Protein AF-A0A1E5WMT2-F1 (afdb_monomer)

Secondary structure (DSSP, 8-state):
---BTTBPPHHHHHTT-PPPPHHHHHTT--SSHHHHHHHHHHHHHSSSS--HHHHHHHHHHHHHHHHHT----S----TTPPPTT-

Nearest PDB structures (foldseek):
  8hnf-assembly1_A  TM=1.006E+00  e=3.012E-13  synthetic construct
  2baa-assembly1_A  TM=1.006E+00  e=1.042E-12  Hordeum vulgare
  4j0l-assembly1_A  TM=1.001E+00  e=9.078E-13  Secale cereale
  3cql-assembly2_B  TM=1.006E+00  e=3.862E-12  Carica papaya
  3iwr-assembly1_A  TM=1.004E+00  e=1.247E-11  Oryza sativa Japonica Group

Foldseek 3Di:
DDADPPGGDLVCLVVVVDDDDPVQVVQVNDRAQAVVVLSVPVVPFAQQADDVVLVVVLVVLVVVCVVVVHDRDDDSHRHRGHHNVD

Structure (mmCIF, N/CA/C/O backbone):
data_AF-A0A1E5WMT2-F1
#
_entry.id   AF-A0A1E5WMT2-F1
#
loop_
_atom_site.group_PDB
_atom_site.id
_atom_site.type_symbol
_atom_site.label_atom_id
_atom_site.label_alt_id
_atom_site.label_comp_id
_atom_site.label_asym_id
_atom_site.label_entity_id
_atom_site.label_seq_id
_atom_site.pdbx_PDB_ins_code
_atom_site.Cartn_x
_atom_site.Cartn_y
_atom_site.Cartn_z
_atom_site.occupancy
_atom_site.B_iso_or_equiv
_atom_site.auth_seq_id
_atom_site.auth_comp_id
_atom_site.auth_asym_id
_atom_site.auth_atom_id
_atom_site.pdbx_PDB_model_num
ATOM 1 N N . MET A 1 1 ? 7.791 10.357 5.201 1.00 95.06 1 MET A N 1
ATOM 2 C CA . MET A 1 1 ? 7.176 11.459 4.422 1.00 95.06 1 MET A CA 1
ATOM 3 C C . MET A 1 1 ? 7.924 11.763 3.130 1.00 95.06 1 MET A C 1
ATOM 5 O O . MET A 1 1 ? 7.318 12.271 2.204 1.00 95.06 1 MET A O 1
ATOM 9 N N . THR A 1 2 ? 9.218 11.467 3.045 1.00 97.81 2 THR A N 1
ATOM 10 C CA . THR A 1 2 ? 10.045 11.776 1.873 1.00 97.81 2 THR A CA 1
ATOM 11 C C . THR A 1 2 ? 9.800 10.786 0.734 1.00 97.81 2 THR A C 1
ATOM 13 O O . THR A 1 2 ? 9.824 9.578 0.964 1.00 97.81 2 THR A O 1
ATOM 16 N N . ALA A 1 3 ? 9.557 11.288 -0.476 1.00 97.44 3 ALA A N 1
ATOM 17 C CA . ALA A 1 3 ? 9.561 10.478 -1.693 1.00 97.44 3 ALA A CA 1
ATOM 18 C C . ALA A 1 3 ? 11.003 10.234 -2.166 1.00 97.44 3 ALA A C 1
ATOM 20 O O . ALA A 1 3 ? 11.886 11.058 -1.925 1.00 97.44 3 ALA A O 1
ATOM 21 N N . GLN A 1 4 ? 11.239 9.116 -2.849 1.00 97.00 4 GLN A N 1
ATOM 22 C CA . GLN A 1 4 ? 12.539 8.770 -3.427 1.00 97.00 4 GLN A CA 1
ATOM 23 C C . GLN A 1 4 ? 12.300 8.165 -4.803 1.00 97.00 4 GLN A C 1
ATOM 25 O O . GLN A 1 4 ? 12.023 6.974 -4.901 1.00 97.00 4 GLN A O 1
ATOM 30 N N . SER A 1 5 ? 12.367 8.986 -5.854 1.00 94.25 5 SER A N 1
ATOM 31 C CA . SER A 1 5 ? 12.038 8.554 -7.218 1.00 94.25 5 SER A CA 1
ATOM 32 C C . SER A 1 5 ? 12.745 7.234 -7.583 1.00 94.25 5 SER A C 1
ATOM 34 O O . SER A 1 5 ? 13.951 7.131 -7.350 1.00 94.25 5 SER A O 1
ATOM 36 N N . PRO A 1 6 ? 12.025 6.220 -8.109 1.00 96.12 6 PRO A N 1
ATOM 37 C CA . PRO A 1 6 ? 10.629 6.258 -8.580 1.00 96.12 6 PRO A CA 1
ATOM 38 C C . PRO A 1 6 ? 9.557 6.047 -7.492 1.00 96.12 6 PRO A C 1
ATOM 40 O O . PRO A 1 6 ? 8.365 6.104 -7.781 1.00 96.12 6 PRO A O 1
ATOM 43 N N . LYS A 1 7 ? 9.944 5.797 -6.239 1.00 98.19 7 LYS A N 1
ATOM 44 C CA . LYS A 1 7 ? 9.020 5.518 -5.136 1.00 98.19 7 LYS A CA 1
ATOM 45 C C . LYS A 1 7 ? 8.295 6.797 -4.687 1.00 98.19 7 LYS A C 1
ATOM 47 O O . LYS A 1 7 ? 8.961 7.783 -4.336 1.00 98.19 7 LYS A O 1
ATOM 52 N N . PRO A 1 8 ? 6.953 6.793 -4.595 1.00 98.38 8 PRO A N 1
ATOM 53 C CA . PRO A 1 8 ? 6.243 7.843 -3.878 1.00 98.38 8 PRO A CA 1
ATOM 54 C C . PRO A 1 8 ? 6.543 7.739 -2.377 1.00 98.38 8 PRO A C 1
ATOM 56 O O . PRO A 1 8 ? 7.130 6.769 -1.895 1.00 98.38 8 PRO A O 1
ATOM 59 N N . SER A 1 9 ? 6.116 8.730 -1.597 1.00 98.69 9 SER A N 1
ATOM 60 C CA . SER A 1 9 ? 6.175 8.590 -0.142 1.00 98.69 9 SER A CA 1
ATOM 61 C C . SER A 1 9 ? 5.090 7.619 0.345 1.00 98.69 9 SER A C 1
ATOM 63 O O . SER A 1 9 ? 3.966 7.642 -0.157 1.00 98.69 9 SER A O 1
ATOM 65 N N . CYS A 1 10 ? 5.367 6.826 1.386 1.00 98.75 10 CYS A N 1
ATOM 66 C CA . CYS A 1 10 ? 4.335 5.979 2.005 1.00 98.75 10 CYS A CA 1
ATOM 67 C C . CYS A 1 10 ? 3.117 6.795 2.466 1.00 98.75 10 CYS A C 1
ATOM 69 O O . CYS A 1 10 ? 1.983 6.334 2.402 1.00 98.75 10 CYS A O 1
ATOM 71 N N . HIS A 1 11 ? 3.355 8.032 2.908 1.00 98.69 11 HIS A N 1
ATOM 72 C CA . HIS A 1 11 ? 2.293 8.924 3.346 1.00 98.69 11 HIS A CA 1
ATOM 73 C C . HIS A 1 11 ? 1.351 9.306 2.209 1.00 98.69 11 HIS A C 1
ATOM 75 O O . HIS A 1 11 ? 0.148 9.154 2.363 1.00 98.69 11 HIS A O 1
ATOM 81 N N . SER A 1 12 ? 1.880 9.744 1.063 1.00 98.62 12 SER A N 1
ATOM 82 C CA . SER A 1 12 ? 1.046 10.088 -0.094 1.00 98.62 12 SER A CA 1
ATOM 83 C C . SER A 1 12 ? 0.232 8.897 -0.599 1.00 98.62 12 SER A C 1
ATOM 85 O O . SER A 1 12 ? -0.856 9.099 -1.123 1.00 98.62 12 SER A O 1
ATOM 87 N N . VAL A 1 13 ? 0.725 7.663 -0.425 1.00 98.69 13 VAL A N 1
ATOM 88 C CA . VAL A 1 13 ? -0.063 6.457 -0.720 1.00 98.69 13 VAL A CA 1
ATOM 89 C C . VAL A 1 13 ? -1.255 6.344 0.232 1.00 98.69 13 VAL A C 1
ATOM 91 O O . VAL A 1 13 ? -2.389 6.272 -0.232 1.00 98.69 13 VAL A O 1
ATOM 94 N N . ILE A 1 14 ? -1.023 6.339 1.552 1.00 98.50 14 ILE A N 1
ATOM 95 C CA . ILE A 1 14 ? -2.095 6.047 2.520 1.00 98.50 14 ILE A CA 1
ATOM 96 C C . ILE A 1 14 ? -3.116 7.184 2.662 1.00 98.50 14 ILE A C 1
ATOM 98 O O . ILE A 1 14 ? -4.254 6.935 3.044 1.00 98.50 14 ILE A O 1
ATOM 102 N N . THR A 1 15 ? -2.744 8.423 2.323 1.00 98.38 15 THR A N 1
ATOM 103 C CA . THR A 1 15 ? -3.663 9.576 2.292 1.00 98.38 15 THR A CA 1
ATOM 104 C C . THR A 1 15 ? -4.322 9.800 0.926 1.00 98.38 15 THR A C 1
ATOM 106 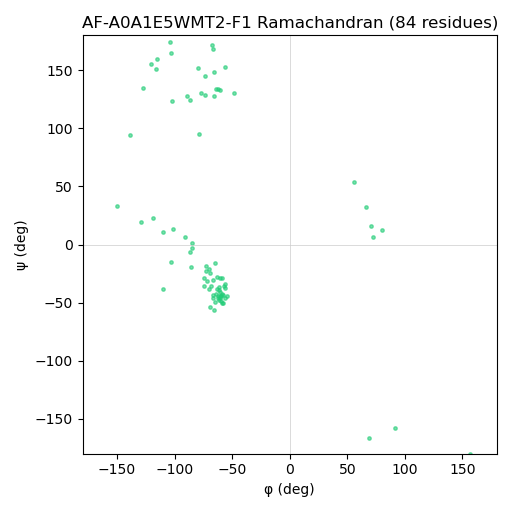O O . THR A 1 15 ? -5.012 10.802 0.734 1.00 98.38 15 THR A O 1
ATOM 109 N N . GLY A 1 16 ? -4.114 8.892 -0.036 1.00 97.94 16 GLY A N 1
ATOM 110 C CA . GLY A 1 16 ? -4.752 8.943 -1.356 1.00 97.94 16 GLY A CA 1
ATOM 111 C C . GLY A 1 16 ? -4.252 10.061 -2.277 1.00 97.94 16 GLY A C 1
ATOM 112 O O . GLY A 1 16 ? -4.915 10.388 -3.254 1.00 97.94 16 GLY A O 1
ATOM 113 N N . GLN A 1 17 ? -3.100 10.665 -1.977 1.00 98.44 17 GLN A N 1
ATOM 114 C CA . GLN A 1 17 ? -2.501 11.736 -2.786 1.00 98.44 17 GLN A CA 1
ATOM 115 C C . GLN A 1 17 ? -1.633 11.208 -3.936 1.00 98.44 17 GLN A C 1
ATOM 117 O O . GLN A 1 17 ? -1.337 11.935 -4.881 1.00 98.44 17 GLN A O 1
ATOM 122 N N . TRP A 1 18 ? -1.183 9.954 -3.861 1.00 98.38 18 TRP A N 1
ATOM 123 C CA . TRP A 1 18 ? -0.432 9.318 -4.937 1.00 98.38 18 TRP A CA 1
ATOM 124 C C . T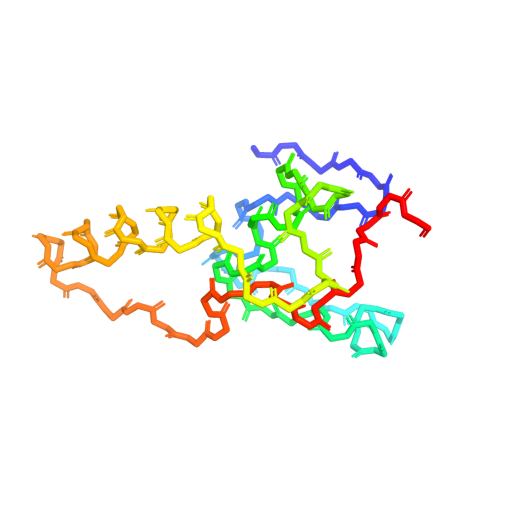RP A 1 18 ? -1.374 8.678 -5.958 1.00 98.38 18 TRP A C 1
ATOM 126 O O . TRP A 1 18 ? -2.170 7.805 -5.618 1.00 98.38 18 TRP A O 1
ATOM 136 N N . SER A 1 19 ? -1.222 9.081 -7.220 1.00 98.00 19 SER A N 1
ATOM 137 C CA . SER A 1 19 ? -1.851 8.429 -8.367 1.00 98.00 19 SER A CA 1
ATOM 138 C C . SER A 1 19 ? -0.813 7.558 -9.092 1.00 98.00 19 SER A C 1
ATOM 140 O O . SER A 1 19 ? 0.233 8.091 -9.479 1.00 98.00 19 SER A O 1
ATOM 142 N N . PRO A 1 20 ? -1.050 6.243 -9.269 1.00 98.00 20 PRO A N 1
ATOM 143 C CA . PRO A 1 20 ? -0.116 5.360 -9.958 1.00 98.00 20 PRO A CA 1
ATOM 144 C C . PRO A 1 20 ? 0.087 5.761 -11.421 1.00 98.00 20 PRO A C 1
ATOM 146 O O . PRO A 1 20 ? -0.878 5.965 -12.165 1.00 98.00 20 PRO A O 1
ATOM 149 N N . SER A 1 21 ? 1.343 5.797 -11.864 1.00 98.00 21 SER A N 1
ATOM 150 C CA . SER A 1 21 ? 1.668 5.975 -13.281 1.00 98.00 21 SER A CA 1
ATOM 151 C C . SER A 1 21 ? 1.220 4.767 -14.117 1.00 98.00 21 SER A C 1
ATOM 153 O O . SER A 1 21 ? 0.924 3.696 -13.586 1.00 98.00 21 SER A O 1
ATOM 155 N N . ALA A 1 22 ? 1.238 4.891 -15.447 1.00 98.25 22 ALA A N 1
ATOM 156 C CA . ALA A 1 22 ? 0.995 3.747 -16.330 1.00 98.25 22 ALA A CA 1
ATOM 157 C C . ALA A 1 22 ? 1.984 2.589 -16.073 1.00 98.25 22 ALA A C 1
ATOM 159 O O . ALA A 1 22 ? 1.600 1.422 -16.121 1.00 98.25 22 ALA A O 1
ATOM 160 N N . ALA A 1 23 ? 3.241 2.906 -15.738 1.00 97.75 23 ALA A N 1
ATOM 161 C CA . ALA A 1 23 ? 4.250 1.910 -15.387 1.00 97.75 23 ALA A CA 1
ATOM 162 C C . ALA A 1 23 ? 3.947 1.223 -14.046 1.00 97.75 23 ALA A C 1
ATOM 164 O O . ALA A 1 23 ? 4.1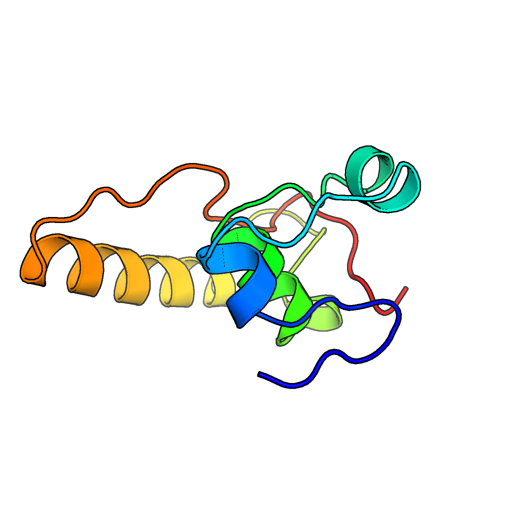92 0.027 -13.906 1.00 97.75 23 ALA A O 1
ATOM 165 N N . ASP A 1 24 ? 3.391 1.952 -13.075 1.00 98.50 24 ASP A N 1
ATOM 166 C CA . ASP A 1 24 ? 2.952 1.376 -11.800 1.00 98.50 24 ASP A CA 1
ATOM 167 C C . ASP A 1 24 ? 1.773 0.428 -11.994 1.00 98.50 24 ASP A C 1
ATOM 169 O O . ASP A 1 24 ? 1.810 -0.701 -11.511 1.00 98.50 24 ASP A O 1
ATOM 173 N N . GLN A 1 25 ? 0.777 0.842 -12.778 1.00 98.19 25 GLN A N 1
ATOM 174 C CA . GLN A 1 25 ? -0.385 0.011 -13.094 1.00 98.19 25 GLN A CA 1
ATOM 175 C C . GLN A 1 25 ? 0.027 -1.280 -13.815 1.00 98.19 25 GLN A C 1
ATOM 177 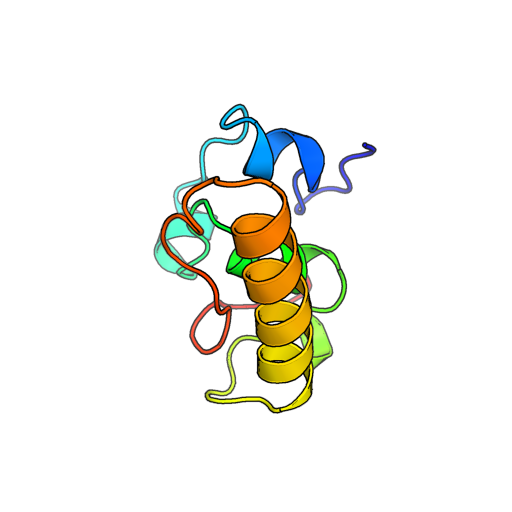O O . GLN A 1 25 ? -0.378 -2.366 -13.405 1.00 98.19 25 GLN A O 1
ATOM 182 N N . ALA A 1 26 ? 0.899 -1.186 -14.825 1.00 98.12 26 ALA A N 1
ATOM 183 C CA . ALA A 1 26 ? 1.434 -2.353 -15.532 1.00 98.12 26 ALA A CA 1
ATOM 184 C C . ALA A 1 26 ? 2.268 -3.279 -14.625 1.00 98.12 26 ALA A C 1
ATOM 186 O O . ALA A 1 26 ? 2.346 -4.482 -14.859 1.00 98.12 26 ALA A O 1
ATOM 187 N N . ALA A 1 27 ? 2.881 -2.725 -13.578 1.00 98.38 27 ALA A N 1
ATOM 188 C CA . ALA A 1 27 ? 3.617 -3.462 -12.559 1.00 98.38 27 ALA A CA 1
ATOM 189 C C . ALA 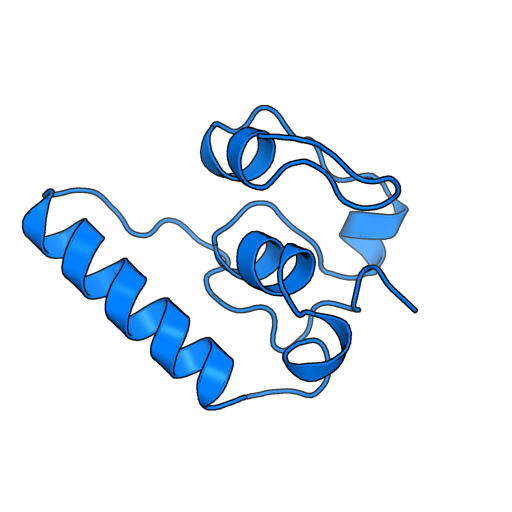A 1 27 ? 2.734 -4.010 -11.421 1.00 98.38 27 ALA A C 1
ATOM 191 O O . ALA A 1 27 ? 3.269 -4.576 -10.465 1.00 98.38 27 ALA A O 1
ATOM 192 N N . GLY A 1 28 ? 1.415 -3.805 -11.473 1.00 98.38 28 GLY A N 1
ATOM 193 C CA . GLY A 1 28 ? 0.487 -4.178 -10.402 1.00 98.38 28 GLY A CA 1
ATOM 194 C C . GLY A 1 28 ? 0.579 -3.297 -9.150 1.00 98.38 28 GLY A C 1
ATOM 195 O O . GLY A 1 28 ? -0.070 -3.589 -8.149 1.00 98.38 28 GLY A O 1
ATOM 196 N N . ARG A 1 29 ? 1.363 -2.213 -9.174 1.00 98.69 29 ARG A N 1
ATOM 197 C CA . ARG A 1 29 ? 1.513 -1.275 -8.054 1.00 98.69 29 ARG A CA 1
ATOM 198 C C . ARG A 1 29 ? 0.315 -0.331 -8.011 1.00 98.69 29 ARG A C 1
ATOM 200 O O . ARG A 1 29 ? 0.277 0.690 -8.693 1.00 98.69 29 ARG A O 1
ATOM 207 N N . VAL A 1 30 ? -0.664 -0.684 -7.189 1.00 98.44 30 VAL A N 1
ATOM 208 C CA . VAL A 1 30 ? -1.913 0.064 -6.987 1.00 98.44 30 VAL A CA 1
ATOM 209 C C . VAL A 1 30 ? -2.015 0.595 -5.550 1.00 98.44 30 VAL A C 1
ATOM 211 O O . VAL A 1 30 ? -1.316 0.086 -4.669 1.00 98.44 30 VAL A O 1
ATOM 214 N N . PRO A 1 31 ? -2.849 1.618 -5.271 1.00 98.56 31 PRO A N 1
ATOM 215 C CA . PRO A 1 31 ? -2.950 2.201 -3.936 1.00 98.56 31 PRO A CA 1
ATOM 216 C C . PRO A 1 31 ? -3.410 1.172 -2.897 1.00 98.56 31 PRO A C 1
ATOM 218 O O . PRO A 1 31 ? -4.380 0.446 -3.119 1.00 98.56 31 PRO A O 1
ATOM 221 N N . GLY A 1 32 ? -2.714 1.122 -1.762 1.00 98.62 32 GLY A N 1
ATOM 222 C CA . GLY A 1 32 ? -3.001 0.202 -0.662 1.00 98.62 32 GLY A CA 1
ATOM 223 C C . GLY A 1 32 ? -1.782 -0.050 0.220 1.00 98.62 32 GLY A C 1
ATOM 224 O O . GLY A 1 32 ? -0.699 0.490 -0.015 1.00 98.62 32 GLY A O 1
ATOM 225 N N . TYR A 1 33 ? -1.946 -0.878 1.248 1.00 98.88 33 TYR A N 1
ATOM 226 C CA . TYR A 1 33 ? -0.855 -1.189 2.176 1.00 98.88 33 TYR A CA 1
ATOM 227 C C . TYR A 1 33 ? 0.281 -1.983 1.505 1.00 98.88 33 TYR A C 1
ATOM 229 O O . TYR A 1 33 ? 1.455 -1.782 1.812 1.00 98.88 33 TYR A O 1
ATOM 237 N N . GLY A 1 34 ? -0.041 -2.801 0.504 1.00 98.81 34 GLY A N 1
ATOM 238 C CA . GLY A 1 34 ? 0.933 -3.593 -0.236 1.00 98.81 34 GLY A CA 1
ATOM 239 C C . GLY A 1 34 ? 1.996 -2.751 -0.934 1.00 98.81 34 GLY A C 1
ATOM 240 O O . GLY A 1 34 ? 3.189 -3.025 -0.813 1.00 98.81 34 GLY A O 1
ATOM 241 N N . VAL A 1 35 ? 1.606 -1.660 -1.603 1.00 98.81 35 VAL A N 1
ATOM 242 C CA . VAL A 1 35 ? 2.598 -0.791 -2.258 1.00 98.81 35 VAL A CA 1
ATOM 243 C C . VAL A 1 35 ? 3.464 -0.042 -1.235 1.00 98.81 35 VAL A C 1
ATOM 245 O O . VAL A 1 35 ? 4.609 0.283 -1.532 1.00 98.81 35 VAL A O 1
ATOM 248 N N . ILE A 1 36 ? 2.982 0.166 -0.002 1.00 98.88 36 ILE A N 1
ATOM 249 C CA . ILE A 1 36 ? 3.800 0.701 1.101 1.00 98.88 36 ILE A CA 1
ATOM 250 C C . ILE A 1 36 ? 4.890 -0.301 1.493 1.00 98.88 36 ILE A C 1
ATOM 252 O O . ILE A 1 36 ? 6.050 0.091 1.624 1.00 98.88 36 ILE A O 1
ATOM 256 N N . THR A 1 37 ? 4.558 -1.589 1.598 1.00 98.81 37 THR A N 1
ATOM 257 C CA . THR A 1 37 ? 5.557 -2.655 1.776 1.00 98.81 37 THR A CA 1
ATOM 258 C C . THR A 1 37 ? 6.573 -2.662 0.631 1.00 98.81 37 THR A C 1
ATOM 260 O O . THR A 1 37 ? 7.781 -2.687 0.873 1.00 98.81 37 THR A O 1
ATOM 263 N N . ASN A 1 38 ? 6.106 -2.515 -0.613 1.00 98.69 38 ASN A N 1
ATOM 264 C CA . ASN A 1 38 ? 6.973 -2.436 -1.791 1.00 98.69 38 ASN A CA 1
ATOM 265 C C . ASN A 1 38 ? 7.939 -1.231 -1.734 1.00 98.69 38 ASN A C 1
ATOM 267 O O . ASN A 1 38 ? 9.131 -1.359 -2.024 1.00 98.69 38 ASN A O 1
ATOM 271 N N . ILE A 1 39 ? 7.472 -0.066 -1.274 1.00 98.62 39 ILE A N 1
ATOM 272 C CA . ILE A 1 39 ? 8.323 1.117 -1.062 1.00 98.62 39 ILE A CA 1
ATOM 273 C C . ILE A 1 39 ? 9.430 0.824 -0.036 1.00 98.62 39 ILE A C 1
ATOM 275 O O . ILE A 1 39 ? 10.590 1.179 -0.283 1.00 98.62 39 ILE A O 1
ATOM 279 N N . ILE A 1 40 ? 9.083 0.170 1.079 1.00 98.31 40 ILE A N 1
ATOM 280 C CA . ILE A 1 40 ? 9.991 -0.110 2.201 1.00 98.31 40 ILE A CA 1
ATOM 281 C C . ILE A 1 40 ? 11.055 -1.143 1.817 1.00 98.31 40 ILE A C 1
ATOM 283 O O . ILE A 1 40 ? 12.241 -0.861 1.980 1.00 98.31 40 ILE A O 1
ATOM 287 N N . ASN A 1 41 ? 10.656 -2.312 1.305 1.00 98.06 41 ASN A N 1
ATOM 288 C CA . ASN A 1 41 ? 11.586 -3.420 1.053 1.00 98.06 41 ASN A CA 1
ATOM 289 C C . ASN A 1 41 ? 11.177 -4.322 -0.127 1.00 98.06 41 ASN A C 1
ATOM 291 O O . ASN A 1 41 ? 11.424 -5.529 -0.136 1.00 98.06 41 ASN A O 1
ATOM 295 N N . GLY A 1 42 ? 10.547 -3.743 -1.153 1.00 98.00 42 GLY A N 1
ATOM 296 C CA . GLY A 1 42 ? 9.957 -4.518 -2.244 1.00 98.00 42 GLY A CA 1
ATOM 297 C C . GLY A 1 42 ? 10.925 -5.405 -3.019 1.00 98.00 42 GLY A C 1
ATOM 298 O O . GLY A 1 42 ? 10.517 -6.457 -3.486 1.00 98.00 42 GLY A O 1
ATOM 299 N N . GLY A 1 43 ? 12.207 -5.042 -3.102 1.00 97.31 43 GLY A N 1
ATOM 300 C CA . GLY A 1 43 ? 13.217 -5.861 -3.781 1.00 97.31 43 GLY A CA 1
ATOM 301 C C . GLY A 1 43 ? 13.484 -7.220 -3.137 1.00 97.31 43 GLY A C 1
ATOM 302 O O . GLY A 1 43 ? 14.093 -8.071 -3.775 1.00 97.31 43 GLY A O 1
ATOM 303 N N . ILE A 1 44 ? 13.058 -7.407 -1.887 1.00 97.81 44 ILE A N 1
ATOM 304 C CA . ILE A 1 44 ? 13.179 -8.668 -1.152 1.00 97.81 44 ILE A CA 1
ATOM 305 C C . ILE A 1 44 ? 11.801 -9.300 -0.956 1.00 97.81 44 ILE A C 1
ATOM 307 O O . ILE A 1 44 ? 11.672 -10.512 -1.044 1.00 97.81 44 ILE A O 1
ATOM 311 N N . GLU A 1 45 ? 10.771 -8.494 -0.702 1.00 98.38 45 GLU A N 1
ATOM 312 C CA . GLU A 1 45 ? 9.495 -8.988 -0.172 1.00 98.38 45 GLU A CA 1
ATOM 313 C C . GLU A 1 45 ? 8.372 -9.097 -1.220 1.00 98.38 45 GLU A C 1
ATOM 315 O O . GLU A 1 45 ? 7.353 -9.727 -0.956 1.00 98.38 45 GLU A O 1
ATOM 320 N N . CYS A 1 46 ? 8.518 -8.482 -2.399 1.00 98.50 46 CYS A N 1
ATOM 321 C CA . CYS A 1 46 ? 7.422 -8.333 -3.360 1.00 98.50 46 CYS A CA 1
ATOM 322 C C . CYS A 1 46 ? 7.710 -8.989 -4.717 1.00 98.50 46 CYS A C 1
ATOM 324 O O . CYS A 1 46 ? 8.856 -9.110 -5.148 1.00 98.50 46 CYS A O 1
ATOM 326 N N . GLY A 1 47 ? 6.642 -9.341 -5.436 1.00 98.25 47 GLY A N 1
ATOM 327 C CA . GLY A 1 47 ? 6.709 -9.781 -6.835 1.00 98.25 47 GLY A CA 1
ATOM 328 C C . GLY A 1 47 ? 7.126 -11.237 -7.053 1.00 98.25 47 GLY A C 1
ATOM 329 O O . GLY A 1 47 ? 7.422 -11.611 -8.187 1.00 98.25 47 GLY A O 1
ATOM 330 N N . HIS A 1 48 ? 7.1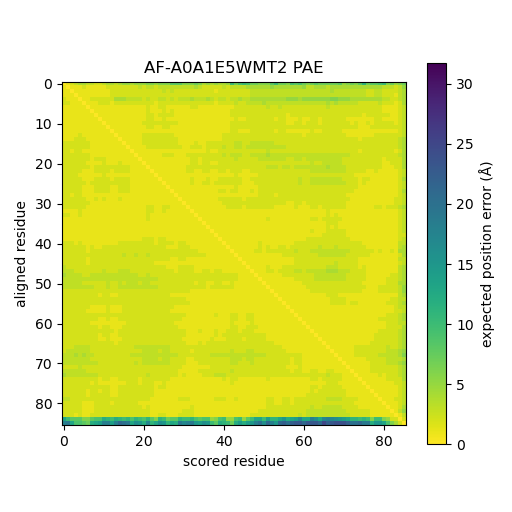52 -12.054 -5.999 1.00 97.88 48 HIS A N 1
ATOM 331 C CA . HIS A 1 48 ? 7.533 -13.471 -6.055 1.00 97.88 48 HIS A CA 1
ATOM 332 C C . HIS A 1 48 ? 6.511 -14.408 -5.389 1.00 97.88 48 HIS A C 1
ATOM 334 O O . HIS A 1 48 ? 6.801 -15.570 -5.114 1.00 97.88 48 HIS A O 1
ATOM 340 N N . GLY A 1 49 ? 5.275 -13.932 -5.219 1.00 98.38 49 GLY A N 1
ATOM 341 C CA . GLY A 1 49 ? 4.193 -14.691 -4.603 1.00 98.38 49 GLY A CA 1
ATOM 342 C C . GLY A 1 49 ? 4.102 -14.463 -3.097 1.00 98.38 49 GLY A C 1
ATOM 343 O O . GLY A 1 49 ? 4.503 -13.417 -2.591 1.00 98.38 49 GLY A O 1
ATOM 344 N N . ALA A 1 50 ? 3.481 -15.413 -2.395 1.00 98.44 50 ALA A N 1
ATOM 345 C CA . ALA A 1 50 ? 3.223 -15.298 -0.966 1.00 98.44 50 ALA A CA 1
ATOM 346 C C . ALA A 1 50 ? 4.530 -15.289 -0.159 1.00 98.44 50 ALA A C 1
ATOM 348 O O . ALA A 1 50 ? 5.339 -16.207 -0.256 1.00 98.44 50 ALA A O 1
ATOM 349 N N . ASP A 1 51 ? 4.674 -14.278 0.690 1.00 98.56 51 ASP A N 1
ATOM 350 C CA . ASP A 1 51 ? 5.843 -14.050 1.533 1.00 98.56 51 ASP A CA 1
ATOM 351 C C . ASP A 1 51 ? 5.414 -13.865 3.000 1.00 98.56 51 ASP A C 1
ATOM 353 O O . ASP A 1 51 ? 4.443 -13.156 3.303 1.00 98.56 51 ASP A O 1
ATOM 357 N N . SER A 1 52 ? 6.119 -14.531 3.920 1.00 98.56 52 SER A N 1
ATOM 358 C CA . SER A 1 52 ? 5.792 -14.526 5.351 1.00 98.56 52 SER A CA 1
ATOM 359 C C . SER A 1 52 ? 6.098 -13.190 6.030 1.00 98.56 52 SER A C 1
ATOM 361 O O . SER A 1 52 ? 5.364 -12.800 6.937 1.00 98.56 52 SER A O 1
ATOM 363 N N . SER A 1 53 ? 7.117 -12.457 5.578 1.00 98.56 53 SER A N 1
ATOM 364 C CA . SER A 1 53 ? 7.438 -11.122 6.093 1.00 98.56 53 SER A CA 1
ATOM 365 C C . SER A 1 53 ? 6.385 -10.094 5.673 1.00 98.56 53 SER A C 1
ATOM 367 O O . SER A 1 53 ? 5.950 -9.281 6.489 1.00 98.56 53 SER A O 1
ATOM 369 N N . VAL A 1 54 ? 5.864 -10.193 4.445 1.00 98.81 54 VAL A N 1
ATOM 370 C CA . VAL A 1 54 ? 4.710 -9.390 4.009 1.00 98.81 54 VAL A CA 1
ATOM 371 C C . VAL A 1 54 ? 3.464 -9.749 4.823 1.00 98.81 54 VAL A C 1
ATOM 373 O O . VAL A 1 54 ? 2.733 -8.854 5.251 1.00 98.81 54 VAL A O 1
ATOM 376 N N . ALA A 1 55 ? 3.219 -11.042 5.073 1.00 98.75 55 ALA A N 1
ATOM 377 C CA . ALA A 1 55 ? 2.088 -11.486 5.888 1.00 98.75 55 ALA A CA 1
ATOM 378 C C . ALA A 1 55 ? 2.165 -10.955 7.334 1.00 98.75 55 ALA A C 1
ATOM 380 O O . ALA A 1 55 ? 1.144 -10.528 7.876 1.00 98.75 55 ALA A O 1
ATOM 381 N N . ASP A 1 56 ? 3.361 -10.913 7.929 1.00 98.81 56 ASP A N 1
ATOM 382 C CA . ASP A 1 56 ? 3.596 -10.337 9.259 1.00 98.81 56 ASP A CA 1
ATOM 383 C C . ASP A 1 56 ? 3.270 -8.832 9.300 1.00 98.81 56 ASP A C 1
ATOM 385 O O . ASP A 1 56 ? 2.500 -8.380 10.154 1.00 98.81 56 ASP A O 1
ATOM 389 N N . ARG A 1 57 ? 3.730 -8.061 8.300 1.00 98.81 57 ARG A N 1
ATOM 390 C CA . ARG A 1 57 ? 3.370 -6.634 8.154 1.00 98.81 57 ARG A CA 1
ATOM 391 C C . ARG A 1 57 ? 1.856 -6.433 8.082 1.00 98.81 57 ARG A C 1
ATOM 393 O O . ARG A 1 57 ? 1.311 -5.562 8.763 1.00 98.81 57 ARG A O 1
ATOM 400 N N . ILE A 1 58 ? 1.169 -7.251 7.281 1.00 98.88 58 ILE A N 1
ATOM 401 C CA . ILE A 1 58 ? -0.297 -7.218 7.165 1.00 98.88 58 ILE A CA 1
ATOM 402 C C . ILE A 1 58 ? -0.955 -7.569 8.507 1.00 98.88 58 ILE A C 1
ATOM 404 O O . ILE A 1 58 ? -1.964 -6.959 8.863 1.00 98.88 58 ILE A O 1
ATOM 408 N N . GLY A 1 59 ? -0.394 -8.514 9.264 1.00 98.81 59 GLY A N 1
ATOM 409 C CA . GLY A 1 59 ? -0.879 -8.899 10.590 1.00 98.81 59 GLY A CA 1
ATOM 410 C C . GLY A 1 59 ? -0.896 -7.727 11.574 1.00 98.81 59 GLY A C 1
ATOM 411 O O . GLY A 1 59 ? -1.935 -7.444 12.178 1.00 98.81 59 GLY A O 1
ATOM 412 N N . PHE A 1 60 ? 0.215 -6.991 11.683 1.00 98.88 60 PHE A N 1
ATOM 413 C CA . PHE A 1 60 ? 0.272 -5.775 12.505 1.00 98.88 60 PHE A CA 1
ATOM 414 C C . PHE A 1 60 ? -0.690 -4.695 12.011 1.00 98.88 60 PHE A C 1
ATOM 416 O O . PHE A 1 60 ? -1.400 -4.093 12.819 1.00 98.88 60 PHE A O 1
ATOM 423 N N . TYR A 1 61 ? -0.747 -4.472 10.697 1.00 98.88 61 TYR A N 1
ATOM 424 C CA . TYR A 1 61 ? -1.648 -3.488 10.105 1.00 98.88 61 TYR A CA 1
ATOM 425 C C . TYR A 1 61 ? -3.116 -3.768 10.456 1.00 98.88 61 TYR A C 1
ATOM 427 O O . TYR A 1 61 ? -3.791 -2.887 10.986 1.00 98.88 61 TYR A O 1
ATOM 435 N N . LYS A 1 62 ? -3.583 -5.010 10.260 1.00 98.88 62 LYS A N 1
ATOM 436 C CA . LYS A 1 62 ? -4.954 -5.422 10.603 1.00 98.88 62 LYS A CA 1
ATOM 437 C C . LYS A 1 62 ? -5.254 -5.236 12.084 1.00 98.88 62 LYS A C 1
ATOM 439 O O . LYS A 1 62 ? -6.238 -4.584 12.417 1.00 98.88 62 LYS A O 1
ATOM 444 N N . ARG A 1 63 ? -4.361 -5.702 12.966 1.00 98.88 63 ARG A N 1
ATOM 445 C CA . ARG A 1 63 ? -4.522 -5.529 14.417 1.00 98.88 63 ARG A CA 1
ATOM 446 C C . ARG A 1 63 ? -4.719 -4.060 14.797 1.00 98.88 63 ARG A C 1
ATOM 448 O O . ARG A 1 63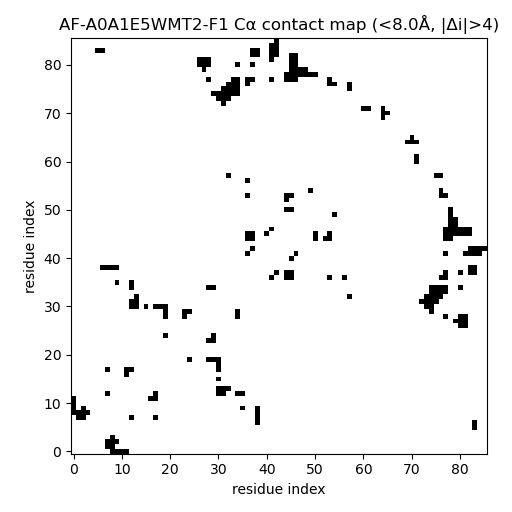 ? -5.556 -3.756 15.641 1.00 98.88 63 ARG A O 1
ATOM 455 N N . TYR A 1 64 ? -3.936 -3.148 14.224 1.00 98.88 64 TYR A N 1
ATOM 456 C CA . TYR A 1 64 ? -4.060 -1.727 14.552 1.00 98.88 64 TYR A CA 1
ATOM 457 C C . TYR A 1 64 ? -5.297 -1.081 13.933 1.00 98.88 64 TYR A C 1
ATOM 459 O O . TYR A 1 64 ? -5.923 -0.253 14.591 1.00 98.88 64 TYR A O 1
ATOM 467 N N . CYS A 1 65 ? -5.693 -1.482 12.727 1.00 98.81 65 CYS A N 1
ATOM 468 C CA . CYS A 1 65 ? -6.971 -1.075 12.152 1.00 98.81 65 CYS A CA 1
ATOM 469 C C . CYS A 1 65 ? -8.157 -1.505 13.030 1.00 98.81 65 CYS A C 1
ATOM 471 O O . CYS A 1 65 ? -9.031 -0.679 13.286 1.00 98.81 65 CYS A O 1
ATOM 473 N N . ASP A 1 66 ? -8.142 -2.734 13.558 1.00 98.81 66 ASP A N 1
ATOM 474 C CA . ASP A 1 66 ? -9.175 -3.242 14.471 1.00 98.81 66 ASP A CA 1
ATOM 475 C C . ASP A 1 66 ? -9.254 -2.421 15.761 1.00 98.81 66 ASP A C 1
ATOM 477 O O . ASP A 1 66 ? -10.334 -1.995 16.166 1.00 98.81 66 ASP A O 1
ATOM 481 N N . VAL A 1 67 ? -8.104 -2.143 16.387 1.00 98.75 67 VAL A N 1
ATOM 482 C CA . VAL A 1 67 ? -8.033 -1.315 17.605 1.00 98.75 67 VAL A CA 1
ATOM 483 C C . VAL A 1 67 ? -8.548 0.105 17.354 1.00 98.75 67 VAL A C 1
ATOM 485 O O . VAL A 1 67 ? -9.174 0.694 18.233 1.00 98.75 67 VAL A O 1
ATOM 488 N N . LEU A 1 68 ? -8.292 0.661 16.168 1.00 98.69 68 LEU A N 1
ATOM 489 C CA . LEU A 1 68 ? -8.711 2.013 15.790 1.00 98.69 68 LEU A CA 1
ATOM 490 C C . LEU A 1 68 ? -10.132 2.077 15.203 1.00 98.69 68 LEU A C 1
ATOM 492 O O . LEU A 1 68 ? -10.627 3.175 14.959 1.00 98.69 68 LEU A O 1
ATOM 496 N N . GLY A 1 69 ? -10.788 0.936 14.971 1.00 98.56 69 GLY A N 1
ATOM 497 C CA . GLY A 1 69 ? -12.132 0.877 14.392 1.00 98.56 69 GLY A CA 1
ATOM 498 C C . GLY A 1 69 ? -12.208 1.356 12.938 1.00 98.56 69 GLY A C 1
ATOM 499 O O . GLY A 1 69 ? -13.218 1.934 12.536 1.00 98.56 69 GLY A O 1
ATOM 500 N N . VAL A 1 70 ? -11.150 1.150 12.147 1.00 98.62 70 VAL A N 1
ATOM 501 C CA . VAL A 1 70 ? -11.086 1.566 10.733 1.00 98.62 70 VAL A CA 1
ATOM 502 C C . VAL A 1 70 ? -10.959 0.364 9.797 1.00 98.62 70 VAL A C 1
ATOM 504 O O . VAL A 1 70 ? -10.388 -0.662 10.151 1.00 98.62 70 VAL A O 1
ATOM 507 N N . SER A 1 71 ? -11.469 0.495 8.568 1.00 98.25 71 SER A N 1
ATOM 508 C CA . SER A 1 71 ? -11.309 -0.534 7.530 1.00 98.25 71 SER A CA 1
ATOM 509 C C . SER A 1 71 ? -9.842 -0.695 7.113 1.00 98.25 71 SER A C 1
ATOM 511 O O . SER A 1 71 ? -9.094 0.280 7.064 1.00 98.25 71 SER A O 1
ATOM 513 N N . TYR A 1 72 ? -9.452 -1.915 6.737 1.00 98.56 72 TYR A N 1
ATOM 514 C CA . TYR A 1 72 ? -8.120 -2.221 6.198 1.00 98.56 72 TYR A CA 1
ATOM 515 C C . TYR A 1 72 ? -7.892 -1.638 4.794 1.00 98.56 72 TYR A C 1
ATOM 517 O O . TYR A 1 72 ? -6.760 -1.518 4.339 1.00 98.56 72 TYR A O 1
ATOM 525 N N . GLY A 1 73 ? -8.967 -1.334 4.064 1.00 98.12 73 GLY A N 1
ATOM 526 C CA . GLY A 1 73 ? -8.879 -1.040 2.635 1.00 98.12 73 GLY A CA 1
ATOM 527 C C . GLY A 1 73 ? -8.520 -2.269 1.787 1.00 98.12 73 GLY A C 1
ATOM 528 O O . GLY A 1 73 ? -8.609 -3.415 2.231 1.00 98.12 73 GLY A O 1
ATOM 529 N N . ALA A 1 74 ? -8.156 -2.018 0.530 1.00 98.06 74 ALA A N 1
ATOM 530 C CA . ALA A 1 74 ? -7.796 -3.042 -0.452 1.00 98.06 74 ALA A CA 1
ATOM 531 C C . ALA A 1 74 ? -6.274 -3.121 -0.669 1.00 98.06 74 ALA A C 1
ATOM 533 O O . ALA A 1 74 ? -5.516 -2.291 -0.165 1.00 98.06 74 ALA A O 1
ATOM 534 N N . ASN A 1 75 ? -5.837 -4.105 -1.464 1.00 98.62 75 ASN A N 1
ATOM 535 C CA . ASN A 1 75 ? -4.450 -4.253 -1.928 1.00 98.62 75 ASN A CA 1
ATOM 536 C C . ASN A 1 75 ? -3.443 -4.303 -0.765 1.00 98.62 75 ASN A C 1
ATOM 538 O O . ASN A 1 75 ? -2.516 -3.495 -0.684 1.00 98.62 75 ASN A O 1
ATOM 542 N N . LEU A 1 76 ? -3.679 -5.216 0.184 1.00 98.81 76 LEU A N 1
ATOM 543 C CA . LEU A 1 76 ? -2.882 -5.320 1.410 1.00 98.81 76 LEU A CA 1
ATOM 544 C C . LEU A 1 76 ? -1.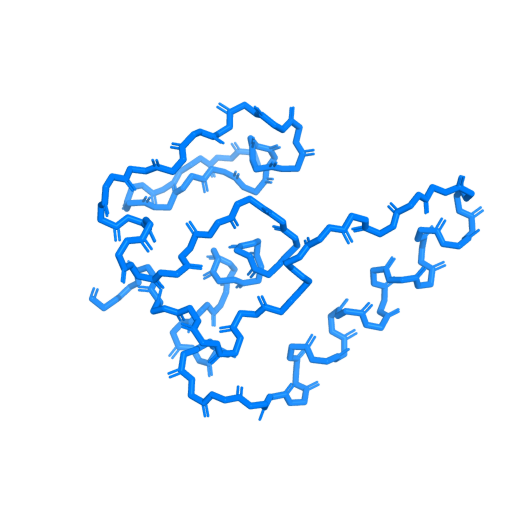502 -5.938 1.182 1.00 98.81 76 LEU A C 1
ATOM 546 O O . LEU A 1 76 ? -0.568 -5.618 1.913 1.00 98.81 76 LEU A O 1
ATOM 550 N N . ASP A 1 77 ? -1.374 -6.804 0.182 1.00 98.81 77 ASP A N 1
ATOM 551 C CA . ASP A 1 77 ? -0.128 -7.470 -0.166 1.00 98.81 77 ASP A CA 1
ATOM 552 C C . ASP A 1 77 ? 0.548 -6.855 -1.396 1.00 98.81 77 ASP A C 1
ATOM 554 O O . ASP A 1 77 ? -0.039 -6.096 -2.173 1.00 98.81 77 ASP A O 1
ATOM 558 N N . CYS A 1 78 ? 1.816 -7.214 -1.565 1.00 98.75 78 CYS A N 1
ATOM 559 C CA . CYS A 1 78 ? 2.595 -6.915 -2.756 1.00 98.75 78 CYS A CA 1
ATOM 560 C C . CYS A 1 78 ? 3.085 -8.181 -3.472 1.00 98.75 78 CYS A C 1
ATOM 562 O O . CYS A 1 78 ? 4.058 -8.122 -4.227 1.00 98.75 78 CYS A O 1
ATOM 564 N N . TYR A 1 79 ? 2.422 -9.321 -3.258 1.00 98.69 79 TYR A N 1
ATOM 565 C CA . TYR A 1 79 ? 2.890 -10.630 -3.724 1.00 98.69 79 TYR A CA 1
ATOM 566 C C . TYR A 1 79 ? 3.119 -10.662 -5.234 1.00 98.69 79 TYR A C 1
ATOM 568 O O . TYR A 1 79 ? 4.097 -11.232 -5.709 1.00 98.69 79 TYR A O 1
ATOM 576 N N . ASN A 1 80 ? 2.254 -9.970 -5.977 1.00 98.44 80 ASN A N 1
ATOM 577 C CA . ASN A 1 80 ? 2.298 -9.893 -7.436 1.00 98.44 80 ASN A CA 1
ATOM 578 C C . ASN A 1 80 ? 2.718 -8.508 -7.959 1.00 98.44 80 ASN A C 1
ATOM 580 O O . ASN A 1 80 ? 2.590 -8.236 -9.150 1.00 98.44 80 ASN A O 1
ATOM 584 N N . GLN A 1 81 ? 3.195 -7.613 -7.088 1.00 98.56 81 GLN A N 1
ATOM 585 C CA . GLN A 1 81 ? 3.643 -6.285 -7.502 1.00 98.56 81 GLN A CA 1
ATOM 586 C C . GLN A 1 81 ? 5.119 -6.321 -7.877 1.00 98.56 81 GLN A C 1
ATOM 588 O O . GLN A 1 81 ? 5.951 -6.716 -7.059 1.00 98.56 81 GLN A O 1
ATOM 593 N N . ARG A 1 82 ? 5.479 -5.834 -9.069 1.00 98.50 82 ARG A N 1
ATOM 594 C CA . ARG A 1 82 ? 6.898 -5.696 -9.419 1.00 98.50 82 ARG A CA 1
ATOM 595 C C . ARG A 1 82 ? 7.564 -4.667 -8.489 1.00 98.50 82 ARG A C 1
ATOM 597 O O . ARG A 1 82 ? 6.998 -3.576 -8.309 1.00 98.50 82 ARG A O 1
ATOM 604 N N . PRO A 1 83 ? 8.746 -4.964 -7.925 1.00 98.19 83 PRO A N 1
ATOM 605 C CA . PRO A 1 83 ? 9.463 -4.028 -7.068 1.00 98.19 83 PRO A CA 1
ATOM 606 C C . PRO A 1 83 ? 9.747 -2.678 -7.748 1.00 98.19 83 PRO A C 1
ATOM 608 O O . PRO A 1 83 ? 9.862 -2.594 -8.969 1.00 98.19 83 PRO A O 1
ATOM 611 N N . PHE A 1 84 ? 9.866 -1.599 -6.969 1.00 96.56 84 PHE A N 1
ATOM 612 C CA . PHE A 1 84 ? 10.282 -0.286 -7.502 1.00 96.56 84 PHE A CA 1
ATOM 613 C C . PHE A 1 84 ? 11.771 -0.204 -7.875 1.00 96.56 84 PHE A C 1
ATOM 615 O O . PHE A 1 84 ? 12.173 0.735 -8.555 1.00 96.56 84 PHE A O 1
ATOM 622 N N . ASN A 1 85 ? 12.599 -1.116 -7.365 1.00 80.62 85 ASN A N 1
ATOM 623 C CA . ASN A 1 85 ? 14.059 -1.106 -7.506 1.00 80.62 85 ASN A CA 1
ATOM 624 C C . ASN A 1 85 ? 14.586 -2.074 -8.580 1.00 80.62 85 ASN A C 1
ATOM 626 O O . ASN A 1 85 ? 15.784 -2.348 -8.595 1.00 80.62 85 ASN A O 1
ATOM 630 N N . THR A 1 86 ? 13.702 -2.593 -9.433 1.00 59.56 86 THR A N 1
ATOM 631 C CA . THR A 1 86 ? 14.046 -3.372 -10.634 1.00 59.56 86 THR A CA 1
ATOM 632 C C . THR A 1 86 ? 13.876 -2.540 -11.887 1.00 59.56 86 THR A C 1
ATOM 634 O O . THR A 1 86 ? 12.815 -1.876 -11.971 1.00 59.56 86 THR A O 1
#

pLDDT: mean 97.65, std 4.61, range [59.56, 98.88]

Mean predicted aligned error: 1.97 Å

Solvent-accessible surface area (backbone atoms only — not comparable to full-atom values): 4890 Å² total; per-residue (Å²): 115,73,60,53,88,88,38,70,19,59,52,37,39,78,71,67,70,55,76,69,49,74,69,31,52,77,31,54,37,52,77,34,55,6,43,40,51,30,64,75,47,5,80,80,53,26,44,81,40,93,41,70,70,51,50,51,55,43,50,56,51,48,54,53,24,60,75,70,75,47,82,81,77,54,53,60,62,26,28,76,16,54,32,74,84,111

Organism: NCBI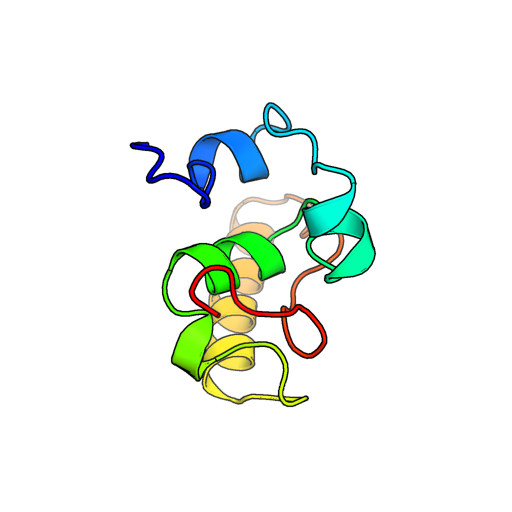:txid888268

InterPro domains:
  IPR000726 Glycoside hydrolase, family 19, catalytic [PF00182] (1-78)
  IPR023346 Lysozyme-like domain superfamily [SSF53955] (1-85)

Radius of gyration: 12.25 Å; Cα contacts (8 Å, |Δi|>4): 134; chains: 1; bounding box: 26×27×34 Å

Sequence (86 aa):
MTAQSPKPSCHSVITGQWSPSAADQAAGRVPGYGVITNIINGGIECGHGADSSVADRIGFYKRYCDVLGVSYGANLDCYNQRPFNT